Protein AF-A0A9E4FEB8-F1 (afdb_monomer_lite)

Foldseek 3Di:
DDPDPPPPPPVQDLFAAEAEQPAPDPPDPDDPPSHQYYDYPVCVCVVVVVCVLPVPLRSLVSVLVVVLVPDDPVVSVVSVVVSCVVPCPDPSVVVVVVPDDDPDDDPDDPDDPWDWDDDPPDIDIDD

Secondary structure (DSSP, 8-state):
-------------SS--EEE-SSS-SSPPPPPTT-SEEE-TTTHHHHHHHHHHSHHHHHHHHHHHHHHTTS-HHHHHHHHHHHHHHHHTSHHHHHHHHHSPPPPPPPPPSS-SSEEEEETTEEEEE-

Structure (mmCIF, N/CA/C/O backbone):
data_AF-A0A9E4FEB8-F1
#
_entry.id   AF-A0A9E4FEB8-F1
#
loop_
_atom_site.group_PDB
_atom_site.id
_atom_site.type_symbol
_atom_site.label_atom_id
_atom_site.label_alt_id
_atom_site.label_comp_id
_atom_site.label_asym_id
_atom_site.label_entity_id
_atom_site.label_seq_id
_atom_site.pdbx_PDB_ins_code
_atom_site.Cartn_x
_atom_site.Cartn_y
_atom_site.Cartn_z
_atom_site.occupancy
_atom_site.B_iso_or_equiv
_atom_site.auth_seq_id
_atom_site.auth_comp_id
_atom_site.auth_asym_id
_atom_site.auth_atom_id
_atom_site.pdbx_PDB_model_num
ATOM 1 N N . LEU A 1 1 ? 11.865 -16.700 42.000 1.00 44.00 1 LEU A N 1
ATOM 2 C CA . LEU A 1 1 ? 11.089 -16.953 40.771 1.00 44.00 1 LEU A CA 1
ATOM 3 C C . LEU A 1 1 ? 10.707 -15.575 40.305 1.00 44.00 1 LEU A C 1
ATOM 5 O O . LEU A 1 1 ? 9.763 -15.007 40.837 1.00 44.00 1 LEU A O 1
ATOM 9 N N . ASP A 1 2 ? 11.613 -14.999 39.527 1.00 43.88 2 ASP A N 1
ATOM 10 C CA . ASP A 1 2 ? 11.558 -13.609 39.108 1.00 43.88 2 ASP A CA 1
ATOM 11 C C . ASP A 1 2 ? 10.296 -13.365 38.289 1.00 43.88 2 ASP A C 1
ATOM 13 O O . ASP A 1 2 ? 9.937 -14.156 37.417 1.00 43.88 2 ASP A O 1
ATOM 17 N N . ASP A 1 3 ? 9.625 -12.274 38.632 1.00 53.03 3 ASP A N 1
ATOM 18 C CA . ASP A 1 3 ? 8.448 -11.722 37.969 1.00 53.03 3 ASP A CA 1
ATOM 19 C C . ASP A 1 3 ? 8.905 -11.014 36.680 1.00 53.03 3 ASP A C 1
ATOM 21 O O . ASP A 1 3 ? 8.744 -9.806 36.514 1.00 53.03 3 ASP A O 1
ATOM 25 N N . GLU A 1 4 ? 9.606 -11.744 35.801 1.00 45.09 4 GLU A N 1
ATOM 26 C CA . GLU A 1 4 ? 9.927 -11.222 34.476 1.00 45.09 4 GLU A CA 1
ATOM 27 C C . GLU A 1 4 ? 8.613 -11.120 33.694 1.00 45.09 4 GLU A C 1
ATOM 29 O O . GLU A 1 4 ? 7.918 -12.133 33.536 1.00 45.09 4 GLU A O 1
ATOM 34 N N . PRO A 1 5 ? 8.233 -9.926 33.204 1.00 46.19 5 PRO A N 1
ATOM 35 C CA . PRO A 1 5 ? 7.043 -9.798 32.389 1.00 46.19 5 PRO A CA 1
ATOM 36 C C . PRO A 1 5 ? 7.245 -10.657 31.144 1.00 46.19 5 PRO A C 1
ATOM 38 O O . PRO A 1 5 ? 8.128 -10.391 30.329 1.00 46.19 5 PRO A O 1
ATOM 41 N N . VAL A 1 6 ? 6.424 -11.701 31.002 1.00 48.50 6 VAL A N 1
ATOM 42 C CA . VAL A 1 6 ? 6.350 -12.488 29.770 1.00 48.50 6 VAL A CA 1
ATOM 43 C C . VAL A 1 6 ? 6.129 -11.482 28.643 1.00 48.50 6 VAL A C 1
ATOM 45 O O . VAL A 1 6 ? 5.124 -10.766 28.696 1.00 48.50 6 VAL A O 1
ATOM 48 N N . PRO A 1 7 ? 7.036 -11.366 27.653 1.00 42.81 7 PRO A N 1
ATOM 49 C CA . PRO A 1 7 ? 6.844 -10.416 26.576 1.00 42.81 7 PRO A CA 1
ATOM 50 C C . PRO A 1 7 ? 5.533 -10.793 25.903 1.00 42.81 7 PRO A C 1
ATOM 52 O O . PRO A 1 7 ? 5.396 -11.885 25.344 1.00 42.81 7 PRO A O 1
ATOM 55 N N . ALA A 1 8 ? 4.539 -9.916 26.021 1.00 48.31 8 ALA A N 1
ATOM 56 C CA . ALA A 1 8 ? 3.299 -10.078 25.304 1.00 48.31 8 ALA A CA 1
ATOM 57 C C . ALA A 1 8 ? 3.662 -9.985 23.823 1.00 48.31 8 ALA A C 1
ATOM 59 O O . ALA A 1 8 ? 3.820 -8.900 23.267 1.00 48.31 8 ALA A O 1
ATOM 60 N N . PHE A 1 9 ? 3.827 -11.135 23.172 1.00 44.56 9 PHE A N 1
ATOM 61 C CA . PHE A 1 9 ? 3.692 -11.225 21.732 1.00 44.56 9 PHE A CA 1
ATOM 62 C C . PHE A 1 9 ? 2.232 -10.884 21.431 1.00 44.56 9 PHE A C 1
ATOM 64 O O . PHE A 1 9 ? 1.392 -11.757 21.220 1.00 44.56 9 PHE A O 1
ATOM 71 N N . HIS A 1 10 ? 1.907 -9.593 21.425 1.00 53.50 10 HIS A N 1
ATOM 72 C CA . HIS A 1 10 ? 0.786 -9.102 20.655 1.00 53.50 10 HIS A CA 1
ATOM 73 C C . HIS A 1 10 ? 1.188 -9.352 19.207 1.00 53.50 10 HIS A C 1
ATOM 75 O O . HIS A 1 10 ? 1.870 -8.539 18.587 1.00 53.50 10 HIS A O 1
ATOM 81 N N . ALA A 1 11 ? 0.886 -10.554 18.709 1.00 69.75 11 ALA A N 1
ATOM 82 C CA . ALA A 1 11 ? 1.083 -10.891 17.315 1.00 69.75 11 ALA A CA 1
ATOM 83 C C . ALA A 1 11 ? 0.277 -9.868 16.519 1.00 69.75 11 ALA A C 1
ATOM 85 O O . ALA A 1 11 ? -0.952 -9.923 16.480 1.00 69.75 11 ALA A O 1
ATOM 86 N N . GLN A 1 12 ? 0.989 -8.881 15.981 1.00 80.38 12 GLN A N 1
ATOM 87 C CA . GLN A 1 12 ? 0.410 -7.817 15.184 1.00 80.38 12 GLN A CA 1
ATOM 88 C C . GLN A 1 12 ? -0.479 -8.464 14.109 1.00 80.38 12 GLN A C 1
ATOM 90 O O . GLN A 1 12 ? -0.012 -9.395 13.440 1.00 80.38 12 GLN A O 1
ATOM 95 N N . PRO A 1 13 ? -1.751 -8.051 13.966 1.00 87.31 13 PRO A N 1
ATOM 96 C CA . PRO A 1 13 ? -2.699 -8.733 13.091 1.00 87.31 13 PRO A CA 1
ATOM 97 C C . PRO A 1 13 ? -2.164 -8.823 11.666 1.00 87.31 13 PRO A C 1
ATOM 99 O O . PRO A 1 13 ? -1.548 -7.886 11.180 1.00 87.31 13 PRO A O 1
ATOM 102 N N . ASN A 1 14 ? -2.436 -9.891 10.922 1.00 86.38 14 ASN A N 1
ATOM 103 C CA . ASN A 1 14 ? -2.023 -9.955 9.509 1.00 86.38 14 ASN A CA 1
ATOM 104 C C . ASN A 1 14 ? -2.893 -9.075 8.581 1.00 86.38 14 ASN A C 1
ATOM 106 O O . ASN A 1 14 ? -2.948 -9.313 7.378 1.00 86.38 14 ASN A O 1
ATOM 110 N N . CYS A 1 15 ? -3.592 -8.088 9.137 1.00 91.62 15 CYS A N 1
ATOM 111 C CA . CYS A 1 15 ? -4.471 -7.166 8.441 1.00 91.62 15 CYS A CA 1
ATOM 112 C C . CYS A 1 15 ? -4.230 -5.722 8.913 1.00 91.62 15 CYS A C 1
ATOM 114 O O . CYS A 1 15 ? -3.685 -5.515 10.007 1.00 91.62 15 CYS A O 1
ATOM 116 N N . PRO A 1 16 ? -4.641 -4.732 8.100 1.00 95.62 16 PRO A N 1
ATOM 117 C CA . PRO A 1 16 ? -4.683 -3.343 8.529 1.00 95.62 16 PRO A CA 1
ATOM 118 C C . PRO A 1 16 ? -5.659 -3.147 9.690 1.00 95.62 16 PRO A C 1
ATOM 120 O O . PRO A 1 16 ? -6.779 -3.664 9.664 1.00 95.62 16 PRO A O 1
ATOM 123 N N . VAL A 1 17 ? -5.251 -2.360 10.679 1.00 95.12 17 VAL A N 1
ATOM 124 C CA . VAL A 1 17 ? -6.078 -1.945 11.813 1.00 95.12 17 VAL A CA 1
ATOM 125 C C . VAL A 1 17 ? -6.229 -0.432 11.773 1.00 95.12 17 VAL A C 1
ATOM 127 O O . VAL A 1 17 ? -5.268 0.314 11.957 1.00 95.12 17 VAL A O 1
ATOM 130 N N . VAL A 1 18 ? -7.461 0.017 11.539 1.00 94.31 18 VAL A N 1
ATOM 131 C CA . VAL A 1 18 ? -7.811 1.436 11.437 1.00 94.31 18 VAL A CA 1
ATOM 132 C C . VAL A 1 18 ? -8.522 1.868 12.716 1.00 94.31 18 VAL A C 1
ATOM 134 O O . VAL A 1 18 ? -9.600 1.368 13.037 1.00 94.31 18 VAL A O 1
ATOM 137 N N . GLY A 1 19 ? -7.926 2.806 13.447 1.00 92.94 19 GLY A N 1
ATOM 138 C CA . GLY A 1 19 ? -8.566 3.478 14.573 1.00 92.94 19 GLY A CA 1
ATOM 139 C C . GLY A 1 19 ? -9.444 4.630 14.086 1.00 92.94 19 GLY A C 1
ATOM 140 O O . GLY A 1 19 ? -9.029 5.406 13.230 1.00 92.94 19 GLY A O 1
ATOM 141 N N . ILE A 1 20 ? -10.649 4.774 14.638 1.00 91.50 20 ILE A N 1
ATOM 142 C CA . ILE A 1 20 ? -11.535 5.907 14.336 1.00 91.50 20 ILE A CA 1
ATOM 143 C C . ILE A 1 20 ? -11.515 6.863 15.526 1.00 91.50 20 ILE A C 1
ATOM 145 O O . ILE A 1 20 ? -11.890 6.483 16.637 1.00 91.50 20 ILE A O 1
ATOM 149 N N . ALA A 1 21 ? -11.085 8.104 15.300 1.00 87.94 21 ALA A N 1
ATOM 150 C CA . ALA A 1 21 ? -11.093 9.129 16.335 1.00 87.94 21 ALA A CA 1
ATOM 151 C C . ALA A 1 21 ? -12.535 9.468 16.751 1.00 87.94 21 ALA A C 1
ATOM 153 O O . ALA A 1 21 ? -13.419 9.626 15.908 1.00 87.94 21 ALA A O 1
ATOM 154 N N . ALA A 1 22 ? -12.786 9.618 18.055 1.00 79.19 22 ALA A N 1
ATOM 155 C CA . ALA A 1 22 ? -14.125 9.929 18.567 1.00 79.19 22 ALA A CA 1
ATOM 156 C C . ALA A 1 22 ? -14.640 11.307 18.099 1.00 79.19 22 ALA A C 1
ATOM 158 O O . ALA A 1 22 ? -15.849 11.526 17.999 1.00 79.19 22 ALA A O 1
ATOM 159 N N . ARG A 1 23 ? -13.723 12.243 17.831 1.00 71.88 23 ARG A N 1
ATOM 160 C CA . ARG A 1 23 ? -13.967 13.621 17.383 1.00 71.88 23 ARG A CA 1
ATOM 161 C C . ARG A 1 23 ? -12.813 14.062 16.479 1.00 71.88 23 ARG A C 1
ATOM 163 O O . ARG A 1 23 ? -11.753 13.443 16.496 1.00 71.88 23 ARG A O 1
ATOM 170 N N . ASN A 1 24 ? -12.989 15.171 15.758 1.00 68.69 24 ASN A N 1
ATOM 171 C CA . ASN A 1 24 ? -11.911 15.841 15.012 1.00 68.69 24 ASN A CA 1
ATOM 172 C C . ASN A 1 24 ? -10.974 16.603 15.969 1.00 68.69 24 ASN A C 1
ATOM 174 O O . ASN A 1 24 ? -10.701 17.786 15.783 1.00 68.69 24 ASN A O 1
ATOM 178 N N . GLU A 1 25 ? -10.562 15.949 17.050 1.00 65.25 25 GLU A N 1
ATOM 179 C CA . GLU A 1 25 ? -9.689 16.524 18.060 1.00 65.25 25 GLU A CA 1
ATOM 180 C C . GLU A 1 25 ? -8.236 16.408 17.602 1.00 65.25 25 GLU A C 1
ATOM 182 O O . GLU A 1 25 ? -7.765 15.343 17.205 1.00 65.25 25 GLU A O 1
ATOM 187 N N . GLN A 1 26 ? -7.540 17.542 17.643 1.00 60.88 26 GLN A N 1
ATOM 188 C CA . GLN A 1 26 ? -6.094 17.616 17.501 1.00 60.88 26 GLN A CA 1
ATOM 189 C C . GLN A 1 26 ? -5.498 18.050 18.848 1.00 60.88 26 GLN A C 1
ATOM 191 O O . GLN A 1 26 ? -5.996 19.016 19.434 1.00 60.88 26 GLN A O 1
ATOM 196 N N . PRO A 1 27 ? -4.430 17.392 19.332 1.00 63.06 27 PRO A N 1
ATOM 197 C CA . PRO A 1 27 ? -3.725 16.269 18.709 1.00 63.06 27 PRO A CA 1
ATOM 198 C C . PRO A 1 27 ? -4.502 14.950 18.826 1.00 63.06 27 PRO A C 1
ATOM 200 O O . PRO A 1 27 ? -5.256 14.742 19.774 1.00 63.06 27 PRO A O 1
ATOM 203 N N . VAL A 1 28 ? -4.288 14.054 17.861 1.00 65.62 28 VAL A N 1
ATOM 204 C CA . VAL A 1 28 ? -4.780 12.676 17.959 1.00 65.62 28 VAL A CA 1
ATOM 205 C C . VAL A 1 28 ? -4.089 12.028 19.168 1.00 65.62 28 VAL A C 1
ATOM 207 O O . VAL A 1 28 ? -2.860 12.112 19.249 1.00 65.62 28 VAL A O 1
ATOM 210 N N . PRO A 1 29 ? -4.831 11.444 20.126 1.00 70.19 29 PRO A N 1
ATOM 211 C CA . PRO A 1 29 ? -4.228 10.764 21.268 1.00 70.19 29 PRO A CA 1
ATOM 212 C C . PRO A 1 29 ? -3.322 9.618 20.804 1.00 70.19 29 PRO A C 1
ATOM 214 O O . PRO A 1 29 ? -3.516 9.069 19.720 1.00 70.19 29 PRO A O 1
ATOM 217 N N . GLU A 1 30 ? -2.339 9.261 21.633 1.00 79.44 30 GLU A N 1
ATOM 218 C CA . GLU A 1 30 ? -1.428 8.149 21.354 1.00 79.44 30 GLU A CA 1
ATOM 219 C C . GLU A 1 30 ? -2.232 6.872 21.077 1.00 79.44 30 GLU A C 1
ATOM 221 O O . GLU A 1 30 ? -3.064 6.444 21.885 1.00 79.44 30 GLU A O 1
ATOM 226 N N . ALA A 1 31 ? -2.048 6.320 19.879 1.00 83.31 31 ALA A N 1
ATOM 227 C CA . ALA A 1 31 ? -2.777 5.147 19.435 1.00 83.31 31 ALA A CA 1
ATOM 228 C C . ALA A 1 31 ? -2.138 3.885 20.032 1.00 83.31 31 ALA A C 1
ATOM 230 O O . ALA A 1 31 ? -0.916 3.831 20.156 1.00 83.31 31 ALA A O 1
ATOM 231 N N . PRO A 1 32 ? -2.924 2.849 20.372 1.00 87.19 32 PRO A N 1
ATOM 232 C CA . PRO A 1 32 ? -2.357 1.561 20.753 1.00 87.19 32 PRO A CA 1
ATOM 233 C C . PRO A 1 32 ? -1.453 1.003 19.645 1.00 87.19 32 PRO A C 1
ATOM 235 O O . PRO A 1 32 ? -1.820 1.103 18.478 1.00 87.19 32 PRO A O 1
ATOM 238 N N . ASP A 1 33 ? -0.369 0.305 19.999 1.00 86.06 33 ASP A N 1
ATOM 239 C CA . ASP A 1 33 ? 0.592 -0.293 19.046 1.00 86.06 33 ASP A CA 1
ATOM 240 C C . ASP A 1 33 ? -0.039 -1.173 17.956 1.00 86.06 33 ASP A C 1
ATOM 242 O O . ASP A 1 33 ? 0.571 -1.434 16.922 1.00 86.06 33 ASP A O 1
ATOM 246 N N . VAL A 1 34 ? -1.239 -1.704 18.200 1.00 88.94 34 VAL A N 1
ATOM 247 C CA . VAL A 1 34 ? -1.982 -2.535 17.242 1.00 88.94 34 VAL A CA 1
ATOM 248 C C . VAL A 1 34 ? -2.610 -1.722 16.103 1.00 88.94 34 VAL A C 1
ATOM 250 O O . VAL A 1 34 ? -3.041 -2.310 15.119 1.00 88.94 34 VAL A O 1
ATOM 253 N N . VAL A 1 35 ? -2.703 -0.396 16.232 1.00 91.75 35 VAL A N 1
ATOM 254 C CA . VAL A 1 35 ? -3.345 0.504 15.268 1.00 91.75 35 VAL A CA 1
ATOM 255 C C . VAL A 1 35 ? -2.312 1.0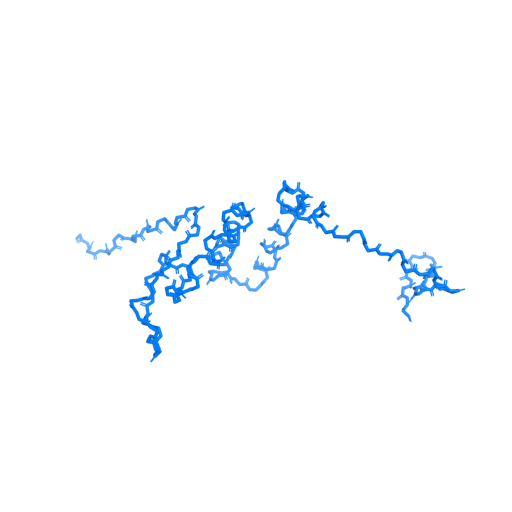40 14.279 1.00 91.75 35 VAL A C 1
ATOM 257 O O . VAL A 1 35 ? -1.373 1.723 14.670 1.00 91.75 35 VAL A O 1
ATOM 260 N N . ASP A 1 36 ? -2.517 0.789 12.984 1.00 92.69 36 ASP A N 1
ATOM 261 C CA . ASP A 1 36 ? -1.603 1.257 11.929 1.00 92.69 36 ASP A CA 1
ATOM 262 C C . ASP A 1 36 ? -1.844 2.719 11.552 1.00 92.69 36 ASP A C 1
ATOM 264 O O . ASP A 1 36 ? -0.938 3.425 11.112 1.00 92.69 36 ASP A O 1
ATOM 268 N N . VAL A 1 37 ? -3.095 3.167 11.668 1.00 91.69 37 VAL A N 1
ATOM 269 C CA . VAL A 1 37 ? -3.508 4.527 11.333 1.00 91.69 37 VAL A CA 1
ATOM 270 C C . VAL A 1 37 ? -4.752 4.908 12.123 1.00 91.69 37 VAL A C 1
ATOM 272 O O . VAL A 1 37 ? -5.674 4.106 12.281 1.00 91.69 37 VAL A O 1
ATOM 275 N N . VAL A 1 38 ? -4.794 6.151 12.597 1.00 92.06 38 VAL A N 1
ATOM 276 C CA . VAL A 1 38 ? -5.999 6.759 13.167 1.00 92.06 38 VAL A CA 1
ATOM 277 C C . VAL A 1 38 ? -6.550 7.773 12.175 1.00 92.06 38 VAL A C 1
ATOM 279 O O . VAL A 1 38 ? -5.806 8.609 11.669 1.00 92.06 38 VAL A O 1
ATOM 282 N N . VAL A 1 39 ? -7.849 7.696 11.902 1.00 91.56 39 VAL A N 1
ATOM 283 C CA . VAL A 1 39 ? -8.541 8.548 10.926 1.00 91.56 39 VAL A CA 1
ATOM 284 C C . VAL A 1 39 ? -9.705 9.291 11.569 1.00 91.56 39 VAL A C 1
ATOM 286 O O . VAL A 1 39 ? -10.294 8.822 12.552 1.00 91.56 39 VAL A O 1
ATOM 289 N N . ALA A 1 40 ? -10.080 10.437 10.997 1.00 90.25 40 ALA A N 1
ATOM 290 C CA . ALA A 1 40 ? -11.332 11.084 11.363 1.00 90.25 40 ALA A CA 1
ATOM 291 C C . ALA A 1 40 ? -12.532 10.232 10.895 1.00 90.25 40 ALA A C 1
ATOM 293 O O . ALA A 1 40 ? -12.439 9.534 9.878 1.00 90.25 40 ALA A O 1
ATOM 294 N N 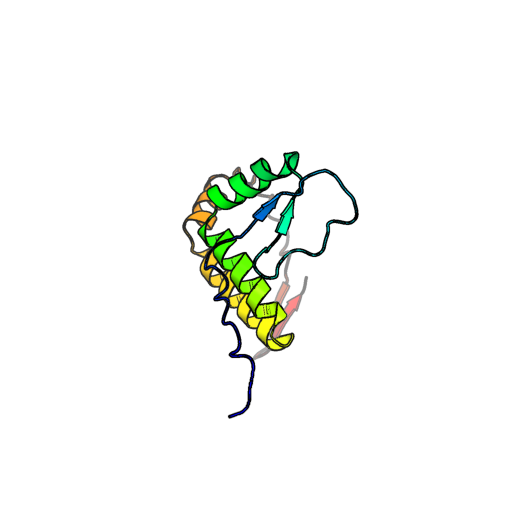. PRO A 1 41 ? -13.703 10.312 11.557 1.00 90.44 41 PRO A N 1
ATOM 295 C CA . PRO A 1 41 ? -14.888 9.555 11.147 1.00 90.44 41 PRO A CA 1
ATOM 296 C C . PRO A 1 41 ? -15.289 9.758 9.678 1.00 90.44 41 PRO A C 1
ATOM 298 O O . PRO A 1 41 ? -15.791 8.833 9.046 1.00 90.44 41 PRO A O 1
ATOM 301 N N . GLN A 1 42 ? -15.054 10.950 9.118 1.00 90.81 42 GLN A N 1
ATOM 302 C CA . GLN A 1 42 ? -15.391 11.260 7.723 1.00 90.81 42 GLN A CA 1
ATOM 303 C C . GLN A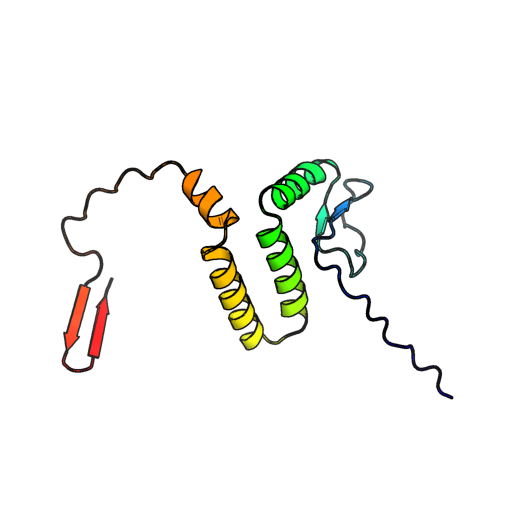 1 42 ? -14.416 10.633 6.711 1.00 90.81 42 GLN A C 1
ATOM 305 O O . GLN A 1 42 ? -14.760 10.486 5.543 1.00 90.81 42 GLN A O 1
ATOM 310 N N . GLU A 1 43 ? -13.216 10.252 7.147 1.00 92.38 43 GLU A N 1
ATOM 311 C CA . GLU A 1 43 ? -12.174 9.644 6.310 1.00 92.38 43 GLU A CA 1
ATOM 312 C C . GLU A 1 43 ? -12.217 8.112 6.354 1.00 92.38 43 GLU A C 1
ATOM 314 O O . GLU A 1 43 ? -11.664 7.452 5.473 1.00 92.38 43 GLU A O 1
ATOM 319 N N . ALA A 1 44 ? -12.901 7.542 7.353 1.00 93.00 44 ALA A N 1
ATOM 320 C CA . ALA A 1 44 ? -12.977 6.101 7.571 1.00 93.00 44 ALA A CA 1
ATOM 321 C C . ALA A 1 44 ? -13.465 5.342 6.328 1.00 93.00 44 ALA A C 1
ATOM 323 O O . ALA A 1 44 ? -12.864 4.334 5.962 1.00 93.00 44 ALA A O 1
ATOM 324 N N . ALA A 1 45 ? -14.492 5.851 5.639 1.00 95.75 45 ALA A N 1
ATOM 325 C CA . ALA A 1 45 ? -14.996 5.256 4.398 1.00 95.75 45 ALA A CA 1
ATOM 326 C C . ALA A 1 45 ? -13.934 5.260 3.285 1.00 95.75 45 ALA A C 1
ATOM 328 O O . ALA A 1 45 ? -13.695 4.245 2.645 1.00 95.75 45 ALA A O 1
ATOM 329 N N . THR A 1 46 ? -13.219 6.373 3.103 1.00 96.38 46 THR A N 1
ATOM 330 C CA . THR A 1 46 ? -12.162 6.482 2.086 1.00 96.38 46 THR A CA 1
ATOM 331 C C . THR A 1 46 ? -11.055 5.452 2.303 1.00 96.38 46 THR A C 1
ATOM 333 O O . THR A 1 46 ? -10.601 4.821 1.346 1.00 96.38 46 THR A O 1
ATOM 336 N N . VAL A 1 47 ? -10.618 5.283 3.554 1.00 96.00 47 VAL A N 1
ATOM 337 C CA . VAL A 1 47 ? -9.546 4.345 3.907 1.00 96.00 47 VAL A CA 1
ATOM 338 C C . VAL A 1 47 ? -10.020 2.899 3.809 1.00 96.00 47 VAL A C 1
ATOM 340 O O . VAL A 1 47 ? -9.335 2.082 3.196 1.00 96.00 47 VAL A O 1
ATOM 343 N N . THR A 1 48 ? -11.198 2.581 4.346 1.00 96.56 48 THR A N 1
ATOM 344 C CA . THR A 1 48 ? -11.766 1.225 4.261 1.00 96.56 48 THR A CA 1
ATOM 345 C C . THR A 1 48 ? -12.045 0.820 2.817 1.00 96.56 48 THR A C 1
ATOM 347 O O . THR A 1 48 ? -11.589 -0.242 2.409 1.00 96.56 48 THR A O 1
ATOM 350 N N . ASP A 1 49 ? -12.610 1.697 1.985 1.00 97.44 49 ASP A N 1
ATOM 351 C CA . ASP A 1 49 ? -12.796 1.404 0.562 1.00 97.44 49 ASP A CA 1
ATOM 352 C C . ASP A 1 49 ? -11.458 1.202 -0.175 1.00 97.44 49 ASP A C 1
ATOM 354 O O . ASP A 1 49 ? -11.368 0.443 -1.142 1.00 97.44 49 ASP A O 1
ATOM 358 N N . ALA A 1 50 ? -10.398 1.921 0.213 1.00 95.69 50 ALA A N 1
ATOM 359 C CA . ALA A 1 50 ? -9.071 1.729 -0.371 1.00 95.69 50 ALA A CA 1
ATOM 360 C C . ALA A 1 50 ? -8.491 0.351 -0.027 1.00 95.69 50 ALA A C 1
ATOM 362 O O . ALA A 1 50 ? -7.940 -0.305 -0.918 1.00 95.69 50 ALA A O 1
ATOM 363 N N . ILE A 1 51 ? -8.667 -0.081 1.224 1.00 97.12 51 ILE A N 1
ATOM 364 C CA . ILE A 1 51 ? -8.286 -1.410 1.709 1.00 97.12 51 ILE A CA 1
ATOM 365 C C . ILE A 1 51 ? -9.112 -2.484 0.996 1.00 97.12 51 ILE A C 1
ATOM 367 O O . ILE A 1 51 ? -8.533 -3.418 0.455 1.00 97.12 51 ILE A O 1
ATOM 371 N N . ASP A 1 52 ? -10.430 -2.322 0.899 1.00 96.19 52 ASP A N 1
ATOM 372 C CA . ASP A 1 52 ? -11.323 -3.301 0.268 1.00 96.19 52 ASP A CA 1
ATOM 373 C C . ASP A 1 52 ? -11.051 -3.466 -1.231 1.00 96.19 52 ASP A C 1
ATOM 375 O O . ASP A 1 52 ? -11.172 -4.562 -1.780 1.00 96.19 52 ASP A O 1
ATOM 379 N N . ARG A 1 53 ? -10.635 -2.390 -1.912 1.00 94.88 53 ARG A N 1
ATOM 380 C CA . ARG A 1 53 ? -10.225 -2.458 -3.322 1.00 94.88 53 ARG A CA 1
ATOM 381 C C . ARG A 1 53 ? -8.887 -3.173 -3.526 1.00 94.88 53 ARG A C 1
ATOM 383 O O . ARG A 1 53 ? -8.684 -3.726 -4.604 1.00 94.88 53 ARG A O 1
ATOM 390 N N . ASN A 1 54 ? -7.972 -3.125 -2.553 1.00 95.56 54 ASN A N 1
ATOM 391 C CA . ASN A 1 54 ? -6.626 -3.705 -2.663 1.00 95.56 54 ASN A CA 1
ATOM 392 C C . ASN A 1 54 ? -6.168 -4.353 -1.337 1.00 95.56 54 ASN A C 1
ATOM 394 O O . ASN A 1 54 ? -5.209 -3.879 -0.713 1.00 95.56 54 ASN A O 1
ATOM 398 N N . PRO A 1 55 ? -6.853 -5.409 -0.865 1.00 95.62 55 PRO A N 1
ATOM 399 C CA . PRO A 1 55 ? -6.613 -5.981 0.458 1.00 95.62 55 PRO A CA 1
ATOM 400 C C . PRO A 1 55 ? -5.215 -6.592 0.612 1.00 95.62 55 PRO A C 1
ATOM 402 O O . PRO A 1 55 ? -4.627 -6.508 1.693 1.00 95.62 55 PRO A O 1
ATOM 405 N N . VAL A 1 56 ? -4.650 -7.178 -0.449 1.00 95.06 56 VAL A N 1
ATOM 406 C CA . VAL A 1 56 ? -3.300 -7.759 -0.420 1.00 95.06 56 VAL A CA 1
ATOM 407 C C . VAL A 1 56 ? -2.257 -6.652 -0.333 1.00 95.06 56 VAL A C 1
ATOM 409 O O . VAL A 1 56 ? -1.388 -6.714 0.536 1.00 95.06 56 VAL A O 1
ATOM 412 N N . ALA A 1 57 ? -2.355 -5.615 -1.167 1.00 95.75 57 ALA A N 1
ATOM 413 C CA . ALA A 1 57 ? -1.458 -4.465 -1.107 1.00 95.75 57 ALA A CA 1
ATOM 414 C C . ALA A 1 57 ? -1.526 -3.755 0.252 1.00 95.75 57 ALA A C 1
ATOM 416 O O . ALA A 1 57 ? -0.482 -3.430 0.819 1.00 95.75 57 ALA A O 1
ATOM 417 N N . ALA A 1 58 ? -2.727 -3.571 0.809 1.00 96.62 58 ALA A N 1
ATOM 418 C CA . ALA A 1 58 ? -2.906 -2.973 2.129 1.00 96.62 58 ALA A CA 1
ATOM 419 C C . ALA A 1 58 ? -2.263 -3.824 3.240 1.00 96.62 58 ALA A C 1
ATOM 421 O O . ALA A 1 58 ? -1.543 -3.293 4.084 1.00 96.62 58 ALA A O 1
ATOM 422 N N . GLY A 1 59 ? -2.461 -5.147 3.214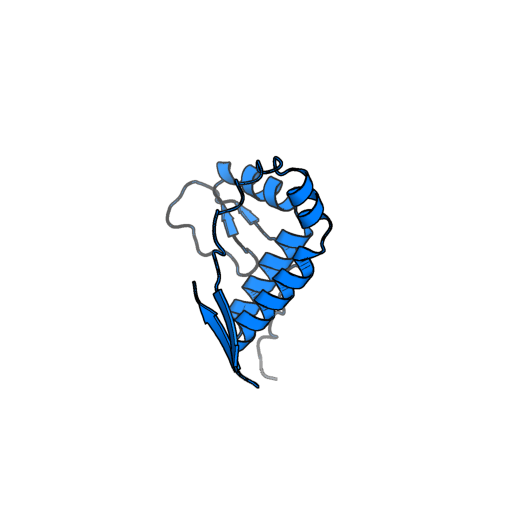 1.00 95.56 59 GLY A N 1
ATOM 423 C CA . GLY A 1 59 ? -1.836 -6.075 4.161 1.00 95.56 59 GLY A CA 1
ATOM 424 C C . GLY A 1 59 ? -0.305 -6.109 4.060 1.00 95.56 59 GLY A C 1
ATOM 425 O O . GLY A 1 59 ? 0.390 -6.106 5.079 1.00 95.56 59 GLY A O 1
ATOM 426 N N . VAL A 1 60 ? 0.236 -6.098 2.838 1.00 95.44 60 VAL A N 1
ATOM 427 C CA . VAL A 1 60 ? 1.686 -6.024 2.596 1.00 95.44 60 VAL A CA 1
ATOM 428 C C . VAL A 1 60 ? 2.257 -4.712 3.130 1.00 95.44 60 VAL A C 1
ATOM 430 O O . VAL A 1 60 ? 3.286 -4.741 3.803 1.00 95.44 60 VAL A O 1
ATOM 433 N N . LEU A 1 61 ? 1.579 -3.585 2.893 1.00 95.25 61 LEU A N 1
ATOM 434 C CA . LEU A 1 61 ? 2.010 -2.270 3.363 1.00 95.25 61 LEU A CA 1
ATOM 435 C C . LEU A 1 61 ? 2.131 -2.219 4.889 1.00 95.25 61 LEU A C 1
ATOM 437 O O . LEU A 1 61 ? 3.192 -1.865 5.396 1.00 95.25 61 LEU A O 1
ATOM 441 N N . VAL A 1 62 ? 1.090 -2.606 5.633 1.00 95.25 62 VAL A N 1
ATOM 442 C CA . VAL A 1 62 ? 1.143 -2.539 7.106 1.00 95.25 62 VAL A CA 1
ATOM 443 C C . VAL A 1 62 ? 2.210 -3.470 7.676 1.00 95.25 62 VAL A C 1
ATOM 445 O O . VAL A 1 62 ? 2.917 -3.114 8.616 1.00 95.25 62 VAL A O 1
ATOM 448 N N . ARG A 1 63 ? 2.413 -4.644 7.066 1.00 92.75 63 ARG A N 1
ATOM 449 C CA . ARG A 1 63 ? 3.471 -5.564 7.494 1.00 92.75 63 ARG A CA 1
ATOM 450 C C . ARG A 1 63 ? 4.863 -5.004 7.219 1.00 92.75 63 ARG A C 1
ATOM 452 O O . ARG A 1 63 ? 5.739 -5.156 8.067 1.00 92.75 63 ARG A O 1
ATOM 459 N N . LEU A 1 64 ? 5.056 -4.365 6.067 1.00 94.19 64 LEU A N 1
ATOM 460 C CA . LEU A 1 64 ? 6.306 -3.707 5.705 1.00 94.19 64 LEU A CA 1
ATOM 461 C C . LEU A 1 64 ? 6.626 -2.569 6.676 1.00 94.19 64 LEU A C 1
ATOM 463 O O . LEU A 1 64 ? 7.729 -2.530 7.204 1.00 94.19 64 LEU A O 1
ATOM 467 N N . LEU A 1 65 ? 5.658 -1.699 6.975 1.00 92.56 65 LEU A N 1
ATOM 468 C CA . LEU A 1 65 ? 5.851 -0.591 7.914 1.00 92.56 65 LEU A CA 1
ATOM 469 C C . LEU A 1 65 ? 6.217 -1.095 9.316 1.00 92.56 65 LEU A C 1
ATOM 471 O O . LEU A 1 65 ? 7.215 -0.664 9.885 1.00 92.56 65 LEU A O 1
ATOM 475 N N . ARG A 1 66 ? 5.483 -2.087 9.836 1.00 91.25 66 ARG A N 1
ATOM 476 C CA . ARG A 1 66 ? 5.788 -2.709 11.136 1.00 91.25 66 ARG A CA 1
ATOM 477 C C . ARG A 1 66 ? 7.151 -3.409 11.152 1.00 91.25 66 ARG A C 1
ATOM 479 O O . ARG A 1 66 ? 7.787 -3.477 12.201 1.00 91.25 66 ARG A O 1
ATOM 486 N N . HIS A 1 67 ? 7.578 -3.993 10.034 1.00 91.00 67 HIS A N 1
ATOM 487 C CA . HIS A 1 67 ? 8.905 -4.597 9.919 1.00 91.00 67 HIS A CA 1
ATOM 488 C C . HIS A 1 67 ? 10.001 -3.524 9.916 1.00 91.00 67 HIS A C 1
ATOM 490 O O . HIS A 1 67 ? 10.932 -3.618 10.712 1.00 91.00 67 HIS A O 1
ATOM 496 N N . ASN A 1 68 ? 9.846 -2.494 9.080 1.00 91.31 68 ASN A N 1
ATOM 497 C CA . ASN A 1 68 ? 10.821 -1.420 8.886 1.00 91.31 68 ASN A CA 1
ATOM 498 C C . ASN A 1 68 ? 11.029 -0.572 10.146 1.00 91.31 68 ASN A C 1
ATOM 500 O O . ASN A 1 68 ? 12.134 -0.092 10.368 1.00 91.31 68 ASN A O 1
ATOM 504 N N . ASP A 1 69 ? 10.015 -0.459 11.004 1.00 88.38 69 ASP A N 1
ATOM 505 C CA . ASP A 1 69 ? 10.118 0.207 12.310 1.00 88.38 69 ASP A CA 1
ATOM 506 C C . ASP A 1 69 ? 11.098 -0.489 13.283 1.00 88.38 69 ASP A C 1
ATOM 508 O O . ASP A 1 69 ? 11.540 0.088 14.272 1.00 88.38 69 ASP A O 1
ATOM 512 N N . ARG A 1 70 ? 11.473 -1.747 13.003 1.00 87.12 70 ARG A N 1
ATOM 513 C CA . ARG A 1 70 ? 12.311 -2.586 13.879 1.00 87.12 70 ARG A CA 1
ATOM 514 C C . ARG A 1 70 ? 13.686 -2.925 13.298 1.00 87.12 70 ARG A C 1
ATOM 516 O O . ARG A 1 70 ? 14.444 -3.639 13.956 1.00 87.12 70 ARG A O 1
ATOM 523 N N . VAL A 1 71 ? 14.013 -2.472 12.086 1.00 87.31 71 VAL A N 1
ATOM 524 C CA . VAL A 1 71 ? 15.256 -2.846 11.385 1.00 87.31 71 VAL A CA 1
ATOM 525 C C . VAL A 1 71 ? 16.048 -1.626 10.912 1.00 87.31 71 VAL A C 1
ATOM 527 O O . VAL A 1 71 ? 15.544 -0.507 1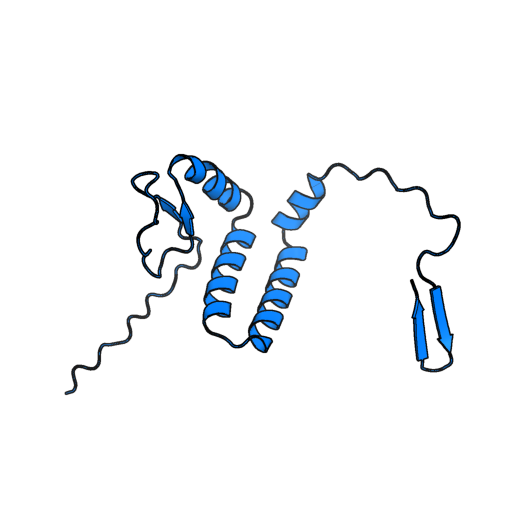0.853 1.00 87.31 71 VAL A O 1
ATOM 530 N N . GLY A 1 72 ? 17.333 -1.830 10.608 1.00 83.06 72 GLY A N 1
ATOM 531 C CA . GLY A 1 72 ? 18.201 -0.778 10.080 1.00 83.06 72 GLY A CA 1
ATOM 532 C C . GLY A 1 72 ? 17.907 -0.455 8.610 1.00 83.06 72 GLY A C 1
ATOM 533 O O . GLY A 1 72 ? 17.370 -1.276 7.872 1.00 83.06 72 GLY A O 1
ATOM 534 N N . ALA A 1 73 ? 18.337 0.726 8.153 1.00 79.81 73 ALA A N 1
ATOM 535 C CA . ALA A 1 73 ? 18.015 1.250 6.820 1.00 79.81 73 ALA A CA 1
ATOM 536 C C . ALA A 1 73 ? 18.360 0.309 5.644 1.00 79.81 73 ALA A C 1
ATOM 538 O O . ALA A 1 73 ? 17.634 0.280 4.652 1.00 79.81 73 ALA A O 1
ATOM 539 N N . SER A 1 74 ? 19.448 -0.466 5.747 1.00 79.88 74 SER A N 1
ATOM 540 C CA . SER A 1 74 ? 19.841 -1.432 4.708 1.00 79.88 74 SER A CA 1
ATOM 541 C C . SER A 1 74 ? 18.799 -2.541 4.521 1.00 79.88 74 SER A C 1
ATOM 543 O O . SER A 1 74 ? 18.479 -2.905 3.390 1.00 79.88 74 SER A O 1
ATOM 545 N N . ASP A 1 75 ? 18.254 -3.062 5.620 1.00 82.06 75 ASP A N 1
ATOM 546 C CA . ASP A 1 75 ? 17.287 -4.162 5.590 1.00 82.06 75 ASP A CA 1
ATOM 547 C C . ASP A 1 75 ? 15.899 -3.664 5.165 1.00 82.06 75 ASP A C 1
ATOM 549 O O . ASP A 1 75 ? 15.202 -4.345 4.408 1.00 82.06 75 ASP A O 1
ATOM 553 N N . SER A 1 76 ? 15.541 -2.430 5.544 1.00 85.44 76 SER A N 1
ATOM 554 C CA . SER A 1 76 ? 14.298 -1.774 5.116 1.00 85.44 76 SER A CA 1
ATOM 555 C C . SER A 1 76 ? 14.189 -1.661 3.593 1.00 85.44 76 SER A C 1
ATOM 557 O O . SER A 1 76 ? 13.147 -1.982 3.022 1.00 85.44 76 SER A O 1
ATOM 559 N N . GLY A 1 77 ? 15.274 -1.274 2.909 1.00 90.81 77 GLY A N 1
ATOM 560 C CA . GLY A 1 77 ? 15.278 -1.149 1.445 1.00 90.81 77 GLY A CA 1
ATOM 561 C C . GLY A 1 77 ? 15.125 -2.492 0.718 1.00 90.81 77 GLY A C 1
ATOM 562 O O . GLY A 1 77 ? 14.467 -2.582 -0.326 1.00 90.81 77 GLY A O 1
ATOM 563 N N . PHE A 1 78 ? 15.687 -3.566 1.280 1.00 92.88 78 PHE A N 1
ATOM 564 C CA . PHE A 1 78 ? 15.493 -4.916 0.752 1.00 92.88 78 PHE A CA 1
ATOM 565 C C . PHE A 1 78 ? 14.039 -5.379 0.917 1.00 92.88 78 PHE A C 1
ATOM 567 O O . PHE A 1 78 ? 13.436 -5.867 -0.043 1.00 92.88 78 PHE A O 1
ATOM 574 N N . ALA A 1 79 ? 13.447 -5.172 2.098 1.00 93.00 79 ALA A N 1
ATOM 575 C CA . ALA A 1 79 ? 12.047 -5.498 2.360 1.00 93.00 79 ALA A CA 1
ATOM 576 C C . ALA A 1 79 ? 11.088 -4.719 1.439 1.00 93.00 79 ALA A C 1
ATOM 578 O O . ALA A 1 79 ? 10.151 -5.303 0.890 1.00 93.00 79 ALA A O 1
ATOM 579 N N . GLU A 1 80 ? 11.359 -3.433 1.196 1.00 94.06 80 GLU A N 1
ATOM 580 C CA . GLU A 1 80 ? 10.616 -2.603 0.239 1.00 94.06 80 GLU A CA 1
ATOM 581 C C . GLU A 1 80 ? 10.689 -3.164 -1.186 1.00 94.06 80 GLU A C 1
ATOM 583 O O . GLU A 1 80 ? 9.667 -3.299 -1.865 1.00 94.06 80 GLU A O 1
ATOM 588 N N . SER A 1 81 ? 11.886 -3.558 -1.628 1.00 95.06 81 SER A N 1
ATOM 589 C CA . SER A 1 81 ? 12.103 -4.130 -2.962 1.00 95.06 81 SER A CA 1
ATOM 590 C C . SER A 1 81 ? 11.352 -5.452 -3.151 1.00 95.06 81 SER A C 1
ATOM 592 O O . SER A 1 81 ? 10.752 -5.692 -4.207 1.00 95.06 81 SER A O 1
ATOM 594 N N . LEU A 1 82 ? 11.339 -6.306 -2.122 1.00 93.75 82 LEU A N 1
ATOM 595 C CA . LEU A 1 82 ? 10.569 -7.550 -2.117 1.00 93.75 82 LEU A CA 1
ATOM 596 C C . LEU A 1 82 ? 9.061 -7.289 -2.156 1.00 93.75 82 LEU A C 1
ATOM 598 O O . LEU A 1 82 ? 8.361 -7.903 -2.963 1.00 93.75 82 LEU A O 1
ATOM 602 N N . ALA A 1 83 ? 8.565 -6.370 -1.323 1.00 94.62 83 ALA A N 1
ATOM 603 C CA . ALA A 1 83 ? 7.155 -5.992 -1.295 1.00 94.62 83 ALA A CA 1
ATOM 604 C C . ALA A 1 83 ? 6.697 -5.476 -2.666 1.00 94.62 83 ALA A C 1
ATOM 606 O O . ALA A 1 83 ? 5.688 -5.939 -3.201 1.00 94.62 83 ALA A O 1
ATOM 607 N N . TYR A 1 84 ? 7.478 -4.586 -3.283 1.00 93.62 84 TYR A N 1
ATOM 608 C CA . TYR A 1 84 ? 7.192 -4.072 -4.618 1.00 93.62 84 TYR A CA 1
ATOM 609 C C . TYR A 1 84 ? 7.154 -5.189 -5.670 1.00 93.62 84 TYR A C 1
ATOM 611 O O . TYR A 1 84 ? 6.191 -5.294 -6.431 1.00 93.62 84 TYR A O 1
ATOM 619 N N . SER A 1 85 ? 8.163 -6.064 -5.678 1.00 93.31 85 SER A N 1
ATOM 620 C CA . SER A 1 85 ? 8.261 -7.178 -6.632 1.00 93.31 85 SER A CA 1
ATOM 621 C C . SER A 1 85 ? 7.083 -8.151 -6.515 1.00 93.31 85 SER A C 1
ATOM 623 O O . SER A 1 85 ? 6.541 -8.600 -7.531 1.00 93.31 85 SER A O 1
ATOM 625 N N . ALA A 1 86 ? 6.654 -8.441 -5.282 1.00 92.12 86 ALA A N 1
ATOM 626 C CA . ALA A 1 86 ? 5.506 -9.298 -5.003 1.00 92.12 86 ALA A CA 1
ATOM 627 C C . ALA A 1 86 ? 4.187 -8.676 -5.491 1.00 92.12 86 ALA A C 1
ATOM 629 O O . ALA A 1 86 ? 3.351 -9.373 -6.069 1.00 92.12 86 ALA A O 1
ATOM 630 N N . LEU A 1 87 ? 4.006 -7.364 -5.307 1.00 95.50 87 LEU A N 1
ATOM 631 C CA . LEU A 1 87 ? 2.783 -6.666 -5.710 1.00 95.50 87 LEU A CA 1
ATOM 632 C C . LEU A 1 87 ? 2.703 -6.411 -7.220 1.00 95.50 87 LEU A C 1
ATOM 634 O O . LEU A 1 87 ? 1.610 -6.465 -7.783 1.00 95.50 87 LEU A O 1
ATOM 638 N N . GLN A 1 88 ? 3.834 -6.193 -7.899 1.00 93.62 88 GLN A N 1
ATOM 639 C CA . GLN A 1 88 ? 3.868 -5.859 -9.330 1.00 93.62 88 GLN A CA 1
ATOM 640 C C . GLN A 1 88 ? 3.293 -6.970 -10.231 1.00 93.62 88 GLN A C 1
ATOM 642 O O . GLN A 1 88 ? 2.804 -6.696 -11.324 1.00 93.62 88 GLN A O 1
ATOM 647 N N . HIS A 1 89 ? 3.289 -8.222 -9.770 1.00 87.38 89 HIS A N 1
ATOM 648 C CA . HIS A 1 89 ? 2.698 -9.353 -10.498 1.00 87.38 89 HIS A CA 1
ATOM 649 C C . HIS A 1 89 ? 1.308 -9.754 -9.965 1.00 87.38 89 HIS A C 1
ATOM 651 O O . HIS A 1 89 ? 0.685 -10.694 -10.468 1.00 87.38 89 HIS A O 1
ATOM 657 N N . GLY A 1 90 ? 0.799 -9.035 -8.961 1.00 90.62 90 GLY A N 1
ATOM 658 C CA . GLY A 1 90 ? -0.466 -9.317 -8.292 1.00 90.62 90 GLY A CA 1
ATOM 659 C C . GLY A 1 90 ? -1.701 -9.036 -9.153 1.00 90.62 90 GLY A C 1
ATOM 660 O O . GLY A 1 90 ? -1.674 -8.291 -10.135 1.00 90.62 90 GLY A O 1
ATOM 661 N N . SER A 1 91 ? -2.831 -9.636 -8.773 1.00 92.62 91 SER A N 1
ATOM 662 C CA . SER A 1 91 ? -4.139 -9.369 -9.391 1.00 92.62 91 SER A CA 1
ATOM 663 C C . SER A 1 91 ? -4.564 -7.909 -9.259 1.00 92.62 91 SER A C 1
ATOM 665 O O . SER A 1 91 ? -5.079 -7.348 -10.221 1.00 92.62 91 SER A O 1
ATOM 667 N N . GLU A 1 92 ? -4.305 -7.294 -8.108 1.00 94.94 92 GLU A N 1
ATOM 668 C CA . GLU A 1 92 ? -4.641 -5.898 -7.808 1.00 94.94 92 GLU A CA 1
ATOM 669 C C . GLU A 1 92 ? -3.886 -4.928 -8.724 1.00 94.94 92 GLU A C 1
ATOM 671 O O . GLU A 1 92 ? -4.495 -4.057 -9.344 1.00 94.94 92 GLU A O 1
ATOM 676 N N . PHE A 1 93 ? -2.580 -5.144 -8.925 1.00 92.06 93 PHE A N 1
ATOM 677 C CA . PHE A 1 93 ? -1.790 -4.336 -9.855 1.00 92.06 93 PHE A CA 1
ATOM 678 C C . PHE A 1 93 ? -2.266 -4.491 -11.304 1.00 92.06 93 PHE A C 1
ATOM 680 O O . PHE A 1 93 ? -2.388 -3.502 -12.026 1.00 92.06 93 PHE A O 1
ATOM 687 N N . ARG A 1 94 ? -2.598 -5.715 -11.736 1.00 91.56 94 ARG A N 1
ATOM 688 C CA . ARG A 1 94 ? -3.169 -5.951 -13.074 1.00 91.56 94 ARG A CA 1
ATOM 689 C C . ARG A 1 94 ? -4.533 -5.282 -13.248 1.00 91.56 94 ARG A C 1
ATOM 691 O O . ARG A 1 94 ? -4.784 -4.711 -14.305 1.00 91.56 94 ARG A O 1
ATOM 698 N N . ALA A 1 95 ? -5.395 -5.334 -12.232 1.00 91.31 95 ALA A N 1
ATOM 699 C CA . ALA A 1 95 ? -6.701 -4.680 -12.251 1.00 91.31 95 ALA A CA 1
ATOM 700 C C . ALA A 1 95 ? -6.559 -3.155 -12.345 1.00 91.31 95 ALA A C 1
ATOM 702 O O . ALA A 1 95 ? -7.190 -2.526 -13.192 1.00 91.31 95 ALA A O 1
ATOM 703 N N . TRP A 1 96 ? -5.660 -2.577 -11.547 1.00 91.06 96 TRP A N 1
ATOM 704 C CA . TRP A 1 96 ? -5.312 -1.163 -11.628 1.00 91.06 96 TRP A CA 1
ATOM 705 C C . TRP A 1 96 ? -4.734 -0.782 -12.996 1.00 91.06 96 TRP A C 1
ATOM 707 O O . TRP A 1 96 ? -5.098 0.250 -13.554 1.00 91.06 96 TRP A O 1
ATOM 717 N N . LEU A 1 97 ? -3.863 -1.616 -13.576 1.00 90.69 97 LEU A N 1
ATOM 718 C CA . LEU A 1 97 ? -3.300 -1.368 -14.902 1.00 90.69 97 LEU A CA 1
ATOM 719 C C . LEU A 1 97 ? -4.394 -1.363 -15.980 1.00 90.69 97 LEU A C 1
ATOM 721 O O . LEU A 1 97 ? -4.371 -0.504 -16.856 1.00 90.69 97 LEU A O 1
ATOM 725 N N . ALA A 1 98 ? -5.361 -2.278 -15.887 1.00 89.75 98 ALA A N 1
ATOM 726 C CA . ALA A 1 98 ? -6.487 -2.370 -16.813 1.00 89.75 98 ALA A CA 1
ATOM 727 C C . ALA A 1 98 ? -7.491 -1.213 -16.665 1.00 89.75 98 ALA A C 1
ATOM 729 O O . ALA A 1 98 ? -8.104 -0.813 -17.651 1.00 89.75 98 ALA A O 1
ATOM 730 N N . SER A 1 99 ? -7.660 -0.658 -15.459 1.00 88.06 99 SER A N 1
ATOM 731 C CA . SER A 1 99 ? -8.556 0.483 -15.226 1.00 88.06 99 SER A CA 1
ATOM 732 C C . SER A 1 99 ? -7.951 1.823 -15.651 1.00 88.06 99 SER A C 1
ATOM 734 O O . SER A 1 99 ? -8.651 2.837 -15.685 1.00 88.06 99 SER A O 1
ATOM 736 N N . ARG A 1 100 ? -6.646 1.870 -15.945 1.00 84.88 100 ARG A N 1
ATOM 737 C CA . ARG A 1 100 ? -5.984 3.092 -16.405 1.00 84.88 100 ARG A CA 1
ATOM 738 C C . ARG A 1 100 ? -6.373 3.357 -17.854 1.00 84.88 100 ARG A C 1
ATOM 740 O O . ARG A 1 100 ? -6.221 2.494 -18.714 1.00 84.88 100 ARG A O 1
ATOM 747 N N . LEU A 1 101 ? -6.825 4.583 -18.128 1.00 74.62 101 LEU A N 1
ATOM 748 C CA . LEU A 1 101 ? -6.995 5.060 -19.499 1.00 74.62 101 LEU A CA 1
ATOM 749 C C . LEU A 1 101 ? -5.690 4.822 -20.261 1.00 74.62 101 LEU A C 1
ATOM 751 O O . LEU A 1 101 ? -4.614 5.206 -19.787 1.00 74.62 101 LEU A O 1
ATOM 755 N N . ALA A 1 102 ? -5.794 4.178 -21.425 1.00 73.06 102 ALA A N 1
ATOM 756 C CA . ALA A 1 102 ? -4.661 4.005 -22.316 1.00 73.06 102 ALA A CA 1
ATOM 757 C C . ALA A 1 102 ? -4.052 5.388 -22.565 1.00 73.06 102 ALA A C 1
ATOM 759 O O . ALA A 1 102 ? -4.716 6.291 -23.077 1.00 73.06 102 ALA A O 1
ATOM 760 N N . ARG A 1 103 ? -2.801 5.580 -22.135 1.00 72.38 103 ARG A N 1
ATOM 761 C CA . ARG A 1 103 ? -2.086 6.816 -22.442 1.00 72.38 103 ARG A CA 1
ATOM 762 C C . ARG A 1 103 ? -1.990 6.906 -23.957 1.00 72.38 103 ARG A C 1
ATOM 764 O O . ARG A 1 103 ? -1.524 5.954 -24.583 1.00 72.38 103 ARG A O 1
ATOM 771 N N . SER A 1 104 ? -2.397 8.039 -24.525 1.00 77.81 104 SER A N 1
ATOM 772 C CA . SER A 1 104 ? -2.096 8.331 -25.922 1.00 77.81 104 SER A CA 1
ATOM 773 C C . SER A 1 104 ? -0.591 8.154 -26.129 1.00 77.81 104 SER A C 1
ATOM 775 O O . SER A 1 104 ? 0.182 8.688 -25.319 1.00 77.81 104 SER A O 1
ATOM 777 N N . PRO A 1 105 ? -0.161 7.395 -27.151 1.00 76.12 105 PRO A N 1
ATOM 778 C CA . PRO A 1 105 ? 1.249 7.281 -27.473 1.00 76.12 105 PRO A CA 1
ATOM 779 C C . PRO A 1 105 ? 1.829 8.686 -27.615 1.00 76.12 105 PRO A C 1
ATOM 781 O O . PRO A 1 105 ? 1.269 9.530 -28.320 1.00 76.12 105 PRO A O 1
ATOM 784 N N . ARG A 1 106 ? 2.919 8.965 -26.897 1.00 78.44 106 ARG A N 1
ATOM 785 C CA . ARG A 1 106 ? 3.693 10.177 -27.159 1.00 78.44 106 ARG A CA 1
ATOM 786 C C . ARG A 1 106 ? 4.307 10.016 -28.558 1.00 78.44 106 ARG A C 1
ATOM 788 O O . ARG A 1 106 ? 4.719 8.895 -28.862 1.00 78.44 106 ARG A O 1
ATOM 795 N N . PRO A 1 107 ? 4.367 11.074 -29.389 1.00 82.69 107 PRO A N 1
ATOM 796 C CA . PRO A 1 107 ? 5.126 11.012 -30.632 1.00 82.69 107 PRO A CA 1
ATOM 797 C C . PRO A 1 107 ? 6.527 10.474 -30.344 1.00 82.69 107 PRO A C 1
ATOM 799 O O . PRO A 1 107 ? 7.127 10.852 -29.329 1.00 82.69 107 PRO A O 1
ATOM 802 N N . GLU A 1 108 ? 7.018 9.575 -31.195 1.00 82.94 108 GLU A N 1
ATOM 803 C CA . GLU A 1 108 ? 8.410 9.155 -31.091 1.00 82.94 108 GLU A CA 1
ATOM 804 C C . GLU A 1 108 ? 9.307 10.389 -31.265 1.00 82.94 108 GLU A C 1
ATOM 806 O O . GLU A 1 108 ? 9.045 11.216 -32.140 1.00 82.94 108 GLU A O 1
ATOM 811 N N . PRO A 1 109 ? 10.307 10.572 -30.393 1.00 82.50 109 PRO A N 1
ATOM 812 C CA . PRO A 1 109 ? 11.244 11.673 -30.527 1.00 82.50 109 PRO A CA 1
ATOM 813 C C . PRO A 1 109 ? 12.099 11.476 -31.783 1.00 82.50 109 PRO A C 1
ATOM 815 O O . PRO A 1 109 ? 12.530 10.363 -32.075 1.00 82.50 109 PRO A O 1
ATOM 818 N N . ASP A 1 110 ? 12.394 12.571 -32.486 1.00 85.56 110 ASP A N 1
ATOM 819 C CA . ASP A 1 110 ? 13.177 12.562 -33.736 1.00 85.56 110 ASP A CA 1
ATOM 820 C C . ASP A 1 110 ? 14.634 12.087 -33.550 1.00 85.56 110 ASP A C 1
ATOM 822 O O . ASP A 1 110 ? 15.351 11.844 -34.520 1.00 85.56 110 ASP A O 1
ATOM 826 N N . ALA A 1 111 ? 15.087 11.962 -32.300 1.00 84.44 111 ALA A N 1
ATOM 827 C CA . ALA A 1 111 ? 16.394 11.447 -31.927 1.00 84.44 111 ALA A CA 1
ATOM 828 C C . ALA A 1 111 ? 16.301 10.585 -30.651 1.00 84.44 111 ALA A C 1
ATOM 830 O O . ALA A 1 111 ? 15.381 10.769 -29.844 1.00 84.44 111 ALA A O 1
ATOM 831 N N . PRO A 1 112 ? 17.257 9.662 -30.426 1.00 83.62 112 PRO A N 1
ATOM 832 C CA . PRO A 1 112 ? 17.312 8.875 -29.200 1.00 83.62 112 PRO A CA 1
ATOM 833 C C . PRO A 1 112 ? 17.396 9.780 -27.964 1.00 83.62 112 PRO A C 1
ATOM 835 O O . PRO A 1 112 ? 18.295 10.607 -27.859 1.00 83.62 112 PRO A O 1
ATOM 838 N N . VAL A 1 113 ? 16.482 9.588 -27.010 1.00 86.81 113 VAL A N 1
ATOM 839 C CA . VAL A 1 113 ? 16.477 10.303 -25.710 1.00 86.81 113 VAL A CA 1
ATOM 840 C C . VAL A 1 113 ? 17.600 9.815 -24.794 1.00 86.81 113 VAL A C 1
ATOM 842 O O . VAL A 1 113 ? 17.931 10.453 -23.807 1.00 86.81 113 VAL A O 1
ATOM 845 N N . VAL A 1 114 ? 18.153 8.643 -25.095 1.00 91.19 114 VAL A N 1
ATOM 846 C CA . VAL A 1 114 ? 19.261 8.049 -24.360 1.00 91.19 114 VAL A CA 1
ATOM 847 C C . VAL A 1 114 ? 20.291 7.607 -25.382 1.00 91.19 114 VAL A C 1
ATOM 849 O O . VAL A 1 114 ? 19.981 6.844 -26.301 1.00 91.19 114 VAL A O 1
ATOM 852 N N . ARG A 1 115 ? 21.523 8.075 -25.212 1.00 91.00 115 ARG A N 1
ATOM 853 C CA . ARG A 1 115 ? 22.680 7.620 -25.974 1.00 91.00 115 ARG A CA 1
ATOM 854 C C . ARG A 1 115 ? 23.292 6.428 -25.257 1.00 91.00 115 ARG A C 1
ATOM 856 O O . ARG A 1 115 ? 23.646 6.518 -24.082 1.00 91.00 115 ARG A O 1
ATOM 863 N N . ILE A 1 116 ? 23.393 5.317 -25.975 1.00 93.88 116 ILE A N 1
ATOM 864 C CA . ILE A 1 116 ? 23.998 4.081 -25.489 1.00 93.88 116 ILE A CA 1
ATOM 865 C C . ILE A 1 116 ? 25.212 3.803 -26.364 1.00 93.88 116 ILE A C 1
ATOM 867 O O . ILE A 1 116 ? 25.070 3.568 -27.562 1.00 93.88 116 ILE A O 1
ATOM 871 N N . GLU A 1 117 ? 26.395 3.825 -25.767 1.00 94.62 117 GLU A N 1
ATOM 872 C CA . GLU A 1 117 ? 27.647 3.492 -26.438 1.00 94.62 117 GLU A CA 1
ATOM 873 C C . GLU A 1 117 ? 28.349 2.377 -25.687 1.00 94.62 117 GLU A C 1
ATOM 875 O O . GLU A 1 117 ? 28.340 2.337 -24.458 1.00 94.62 117 GLU A O 1
ATOM 880 N N . ARG A 1 118 ? 28.948 1.456 -26.434 1.00 94.62 118 ARG A N 1
ATOM 881 C CA . ARG A 1 118 ? 29.775 0.396 -25.874 1.00 94.62 118 ARG A CA 1
ATOM 882 C C . ARG A 1 118 ? 31.199 0.604 -26.356 1.00 94.62 118 ARG A C 1
ATOM 884 O O . ARG A 1 118 ? 31.417 0.665 -27.563 1.00 94.62 118 ARG A O 1
ATOM 891 N N . ASP A 1 119 ? 32.114 0.705 -25.408 1.00 94.56 119 ASP A N 1
ATOM 892 C CA . ASP A 1 119 ? 33.553 0.776 -25.629 1.00 94.56 119 ASP A CA 1
ATOM 893 C C . ASP A 1 119 ? 34.177 -0.431 -24.921 1.00 94.56 119 ASP A C 1
ATOM 895 O O . ASP A 1 119 ? 34.261 -0.459 -23.694 1.00 94.56 119 ASP A O 1
ATOM 899 N N . ASP A 1 120 ? 34.469 -1.487 -25.685 1.00 93.50 120 ASP A N 1
ATOM 900 C CA . ASP A 1 120 ? 34.847 -2.815 -25.186 1.00 93.50 120 ASP A CA 1
ATOM 901 C C . ASP A 1 120 ? 33.918 -3.322 -24.053 1.00 93.50 120 ASP A C 1
ATOM 903 O O . ASP A 1 120 ? 32.731 -3.615 -24.269 1.00 93.50 120 ASP A O 1
ATOM 907 N N . ASP A 1 121 ? 34.449 -3.402 -22.830 1.00 92.88 121 ASP A N 1
ATOM 908 C CA . ASP A 1 121 ? 33.754 -3.868 -21.626 1.00 92.88 121 ASP A CA 1
ATOM 909 C C . ASP A 1 121 ? 32.981 -2.749 -20.900 1.00 92.88 121 ASP A C 1
ATOM 911 O O . ASP A 1 121 ? 32.249 -3.015 -19.941 1.00 92.88 121 ASP A O 1
ATOM 915 N N . ALA A 1 122 ? 33.092 -1.499 -21.358 1.00 88.12 122 ALA A N 1
ATOM 916 C CA . ALA A 1 122 ? 32.396 -0.348 -20.799 1.00 88.12 122 ALA A CA 1
ATOM 917 C C . ALA A 1 122 ? 31.100 -0.040 -21.566 1.00 88.12 122 ALA A C 1
ATOM 919 O O . ALA A 1 122 ? 31.058 0.031 -22.793 1.00 88.12 122 ALA A O 1
ATOM 920 N N . LEU A 1 123 ? 30.013 0.169 -20.819 1.00 94.12 123 LEU A N 1
ATOM 921 C CA . LEU A 1 123 ? 28.732 0.639 -21.343 1.00 94.12 123 LEU A CA 1
ATOM 922 C C . LEU A 1 123 ? 28.496 2.073 -20.860 1.00 94.12 123 LEU A C 1
ATOM 924 O O . LEU A 1 123 ? 28.297 2.307 -19.669 1.00 94.12 123 LEU A O 1
ATOM 928 N N . HIS A 1 124 ? 28.487 3.020 -21.790 1.00 92.69 124 HIS A N 1
ATOM 929 C CA . HIS A 1 124 ? 28.182 4.422 -21.543 1.00 92.69 124 HIS A CA 1
ATOM 930 C C . HIS A 1 124 ? 26.707 4.688 -21.840 1.00 92.69 124 HIS A C 1
ATOM 932 O O . HIS A 1 124 ? 26.244 4.511 -22.966 1.00 92.69 124 HIS A O 1
ATOM 938 N N . ILE A 1 125 ? 25.968 5.132 -20.824 1.00 93.50 125 ILE A N 1
ATOM 939 C CA . ILE A 1 125 ? 24.563 5.532 -2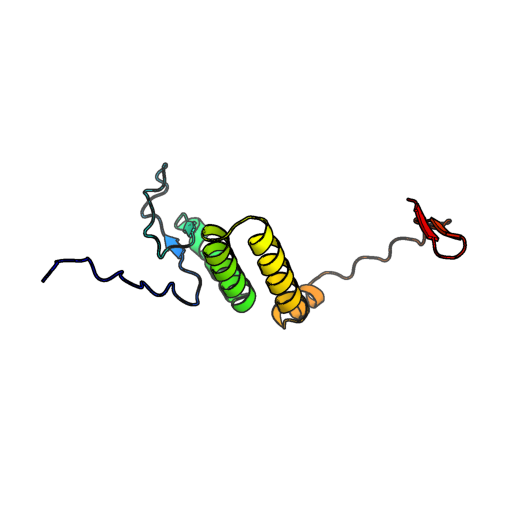0.942 1.00 93.50 125 ILE A CA 1
ATOM 940 C C . ILE A 1 125 ? 24.486 7.015 -20.587 1.00 93.50 125 ILE A C 1
ATOM 942 O O . ILE A 1 125 ? 24.796 7.397 -19.460 1.00 93.50 125 ILE A O 1
ATOM 946 N N . THR A 1 126 ? 24.119 7.852 -21.556 1.00 90.00 126 THR A N 1
ATOM 947 C CA . THR A 1 126 ? 23.989 9.310 -21.384 1.00 90.00 126 THR A CA 1
ATOM 948 C C . THR A 1 126 ? 22.577 9.767 -21.746 1.00 90.00 126 THR A C 1
ATOM 950 O O . THR A 1 126 ? 21.985 9.228 -22.681 1.00 90.00 126 THR A O 1
ATOM 953 N N . LEU A 1 127 ? 22.046 10.726 -20.982 1.00 86.88 127 LEU A N 1
ATOM 954 C CA . LEU A 1 127 ? 20.748 11.383 -21.196 1.00 86.88 127 LEU A CA 1
ATOM 955 C C . LEU A 1 127 ? 20.901 12.615 -22.092 1.00 86.88 127 LEU A C 1
ATOM 957 O O . LEU A 1 127 ? 21.962 13.272 -21.981 1.00 86.88 127 LEU A O 1
#

pLDDT: mean 85.21, std 13.63, range [42.81, 97.44]

Radius of gyration: 22.59 Å; chains: 1; bounding box: 50×35×74 Å

Sequence (127 aa):
LDDEPVPAFHAQPNCPVVGIAARNEQPVPEAPDVVDVVVAPQEAATVTDAIDRNPVAAGVLVRLLRHNDRVGASDSGFAESLAYSALQHGSEFRAWLASRLARSPRPEPDAPVVRIERDDDALHITL